Protein AF-A0A248VYT0-F1 (afdb_monomer_lite)

Sequence (174 aa):
MSGLFSLMKKARQAGTRLSNVVAHAAKSLGALRGRELFAYLSSLISLPLDFEAIAKARLAETAKAEAKRREERETQARRALIANLKGQRYVDPRGRYWQVDDGAFLVVGEGRHGSVPFSMADDAMTAIAAGLWPVVTGATACVPPASPSQKRPDTVALGALSALRDQLRRRLRS

Radius of gyration: 29.34 Å; chains: 1; bounding box: 62×30×77 Å

Structure (mmCIF, N/CA/C/O backbone):
data_AF-A0A248VYT0-F1
#
_entry.id   AF-A0A248VYT0-F1
#
loop_
_atom_site.group_PDB
_atom_site.id
_atom_site.type_symbol
_atom_site.label_atom_id
_atom_site.label_alt_id
_atom_site.label_comp_id
_atom_site.label_asym_id
_atom_site.label_entity_id
_atom_site.label_seq_id
_atom_site.pdbx_PDB_ins_code
_atom_site.Cartn_x
_atom_site.Cartn_y
_atom_site.Cartn_z
_atom_site.occupancy
_atom_site.B_iso_or_equiv
_atom_site.auth_seq_id
_atom_site.auth_comp_id
_atom_site.auth_asym_id
_atom_site.auth_atom_id
_atom_site.pdbx_PDB_model_num
ATOM 1 N N . MET A 1 1 ? 3.042 17.650 29.893 1.00 48.56 1 MET A N 1
ATOM 2 C CA . MET A 1 1 ? 3.299 16.190 29.846 1.00 48.56 1 MET A CA 1
ATOM 3 C C . MET A 1 1 ? 2.311 15.562 28.875 1.00 48.56 1 MET A C 1
ATOM 5 O O . MET A 1 1 ? 1.135 15.879 28.982 1.00 48.56 1 MET A O 1
ATOM 9 N N . SER A 1 2 ? 2.749 14.739 27.914 1.00 72.88 2 SER A N 1
ATOM 10 C CA . SER A 1 2 ? 1.807 14.093 26.983 1.00 72.88 2 SER A CA 1
ATOM 11 C C . SER A 1 2 ? 0.920 13.084 27.731 1.00 72.88 2 SER A C 1
ATOM 13 O O . SER A 1 2 ? 1.388 12.410 28.652 1.00 72.88 2 SER A O 1
ATOM 15 N N . GLY A 1 3 ? -0.357 12.968 27.347 1.00 78.56 3 GLY A N 1
ATOM 16 C CA . GLY A 1 3 ? -1.308 12.044 27.989 1.00 78.56 3 GLY A CA 1
ATOM 17 C C . GLY A 1 3 ? -0.855 10.576 27.969 1.00 78.56 3 GLY A C 1
ATOM 18 O O . GLY A 1 3 ? -1.207 9.804 28.861 1.00 78.56 3 GLY A O 1
ATOM 19 N N . LEU A 1 4 ? 0.009 10.211 27.015 1.00 85.69 4 LEU A N 1
ATOM 20 C CA . LEU A 1 4 ? 0.615 8.886 26.912 1.00 85.69 4 LEU A CA 1
ATOM 21 C C . LEU A 1 4 ? 1.515 8.556 28.114 1.00 85.69 4 LEU A C 1
ATOM 23 O O . LEU A 1 4 ? 1.408 7.466 28.671 1.00 85.69 4 LEU A O 1
ATOM 27 N N . PHE A 1 5 ? 2.359 9.489 28.566 1.00 86.62 5 PHE A N 1
ATOM 28 C CA . PHE A 1 5 ? 3.256 9.242 29.704 1.00 86.62 5 PHE A CA 1
ATOM 29 C C . PHE A 1 5 ? 2.490 9.054 31.017 1.00 86.62 5 PHE A C 1
ATOM 31 O O . PHE A 1 5 ? 2.857 8.206 31.834 1.00 86.62 5 PHE A O 1
ATOM 38 N N . SER A 1 6 ? 1.387 9.782 31.199 1.00 86.81 6 SER A N 1
ATOM 39 C CA . SER A 1 6 ? 0.503 9.597 32.353 1.00 86.81 6 SER A CA 1
ATOM 40 C C . SER A 1 6 ? -0.156 8.213 32.348 1.00 86.81 6 SER A C 1
ATOM 42 O O . SER A 1 6 ? -0.212 7.559 33.391 1.00 86.81 6 SER A O 1
ATOM 44 N N . LEU A 1 7 ? -0.595 7.722 31.183 1.00 87.56 7 LEU A N 1
ATOM 45 C CA . LEU A 1 7 ? -1.138 6.365 31.036 1.00 87.56 7 LEU A CA 1
ATOM 46 C C . LEU A 1 7 ? -0.078 5.289 31.289 1.00 87.56 7 LEU A C 1
ATOM 48 O O . LEU A 1 7 ? -0.349 4.311 31.985 1.00 87.56 7 LEU A O 1
ATOM 52 N N . MET A 1 8 ? 1.144 5.486 30.792 1.00 88.75 8 MET A N 1
ATOM 53 C CA . MET A 1 8 ? 2.260 4.574 31.055 1.00 88.75 8 MET A CA 1
ATOM 54 C C . MET A 1 8 ? 2.593 4.503 32.548 1.00 88.75 8 MET A C 1
ATOM 56 O O . MET A 1 8 ? 2.814 3.411 33.070 1.00 88.75 8 MET A O 1
ATOM 60 N N . LYS A 1 9 ? 2.586 5.644 33.252 1.00 88.19 9 LYS A N 1
ATOM 61 C CA . LYS A 1 9 ? 2.803 5.694 34.705 1.00 88.19 9 LYS A CA 1
ATOM 62 C C . LYS A 1 9 ? 1.716 4.926 35.461 1.00 88.19 9 LYS A C 1
ATOM 64 O O . LYS A 1 9 ? 2.055 4.126 36.328 1.00 88.19 9 LYS A O 1
ATOM 69 N N . LYS A 1 10 ? 0.440 5.107 35.097 1.00 88.75 10 LYS A N 1
ATOM 70 C CA . LYS A 1 10 ? -0.685 4.370 35.702 1.00 88.75 10 LYS A CA 1
ATOM 71 C C . LYS A 1 10 ? -0.595 2.862 35.462 1.00 88.75 10 LYS A C 1
ATOM 73 O O . LYS A 1 10 ? -0.752 2.091 36.401 1.00 88.75 10 LYS A O 1
ATOM 78 N N . ALA A 1 11 ? -0.284 2.438 34.238 1.00 87.44 11 ALA A N 1
ATOM 79 C CA . ALA A 1 11 ? -0.107 1.018 33.928 1.00 87.44 11 ALA A CA 1
ATOM 80 C C . ALA A 1 11 ? 1.030 0.406 34.765 1.00 87.44 11 ALA A C 1
ATOM 82 O O . ALA A 1 11 ? 0.865 -0.648 35.377 1.00 87.44 11 ALA A O 1
ATOM 83 N N . ARG A 1 12 ? 2.153 1.129 34.884 1.00 88.12 12 ARG A N 1
ATOM 84 C CA . ARG A 1 12 ? 3.300 0.706 35.695 1.00 88.12 12 ARG A CA 1
ATOM 85 C C . ARG A 1 12 ? 2.961 0.587 37.182 1.00 88.12 12 ARG A C 1
ATOM 87 O O . ARG A 1 12 ? 3.414 -0.357 37.815 1.00 88.12 12 ARG A O 1
ATOM 94 N N . GLN A 1 13 ? 2.160 1.508 37.721 1.00 91.25 13 GLN A N 1
ATOM 95 C CA . GLN A 1 13 ? 1.657 1.434 39.100 1.00 91.25 13 GLN A CA 1
ATOM 96 C C . GLN A 1 13 ? 0.765 0.206 39.326 1.00 91.25 13 GLN A C 1
ATOM 98 O O . GLN A 1 13 ? 0.821 -0.394 40.391 1.00 91.25 13 GLN A O 1
ATOM 103 N N . ALA A 1 14 ? 0.002 -0.204 38.314 1.00 88.31 14 ALA A N 1
ATOM 104 C CA . ALA A 1 14 ? -0.803 -1.423 38.332 1.00 88.31 14 ALA A CA 1
ATOM 105 C C . ALA A 1 14 ? -0.005 -2.700 37.981 1.00 88.31 14 ALA A C 1
ATOM 107 O O . ALA A 1 14 ? -0.603 -3.740 37.718 1.00 88.31 14 ALA A O 1
ATOM 108 N N . GLY A 1 15 ? 1.330 -2.631 37.902 1.00 89.12 15 GLY A N 1
ATOM 109 C CA . GLY A 1 15 ? 2.188 -3.783 37.601 1.00 89.12 15 GLY A CA 1
ATOM 110 C C . GLY A 1 15 ? 2.068 -4.327 36.171 1.00 89.12 15 GLY A C 1
ATOM 111 O O . GLY A 1 15 ? 2.566 -5.412 35.885 1.00 89.12 15 GLY A O 1
ATOM 112 N N . THR A 1 16 ? 1.430 -3.598 35.251 1.00 89.94 16 THR A N 1
ATOM 113 C CA . THR A 1 16 ? 1.167 -4.064 33.881 1.00 89.94 16 THR A CA 1
ATOM 114 C C . THR A 1 16 ? 1.774 -3.13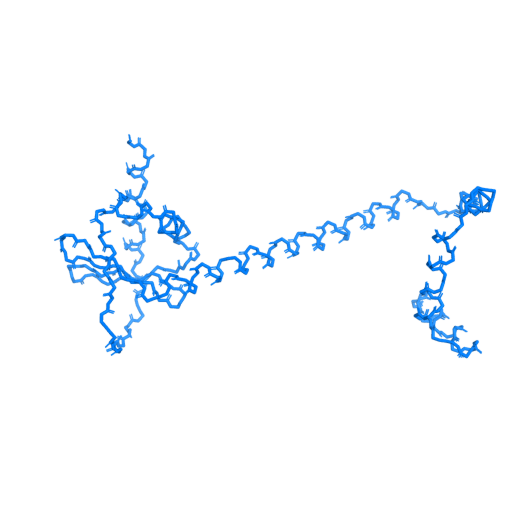5 32.831 1.00 89.94 16 THR A C 1
ATOM 116 O O . THR A 1 16 ? 1.966 -1.935 33.032 1.00 89.94 16 THR A O 1
ATOM 119 N N . ARG A 1 17 ? 2.119 -3.685 31.660 1.00 90.62 17 ARG A N 1
ATOM 120 C CA . ARG A 1 17 ? 2.553 -2.870 30.517 1.00 90.62 17 ARG A CA 1
ATOM 121 C C . ARG A 1 17 ? 1.335 -2.249 29.845 1.00 90.62 17 ARG A C 1
ATOM 123 O O . ARG A 1 17 ? 0.388 -2.963 29.524 1.00 90.62 17 ARG A O 1
ATOM 130 N N . LEU A 1 18 ? 1.406 -0.952 29.536 1.00 89.31 18 LEU A N 1
ATOM 131 C CA . LEU A 1 18 ? 0.339 -0.248 28.815 1.00 89.31 18 LEU A CA 1
ATOM 132 C C . LEU A 1 18 ? -0.021 -0.949 27.491 1.00 89.31 18 LEU A C 1
ATOM 134 O O . LEU A 1 18 ? -1.197 -1.051 27.165 1.00 89.31 18 LEU A O 1
ATOM 138 N N . SER A 1 19 ? 0.966 -1.500 26.774 1.00 88.12 19 S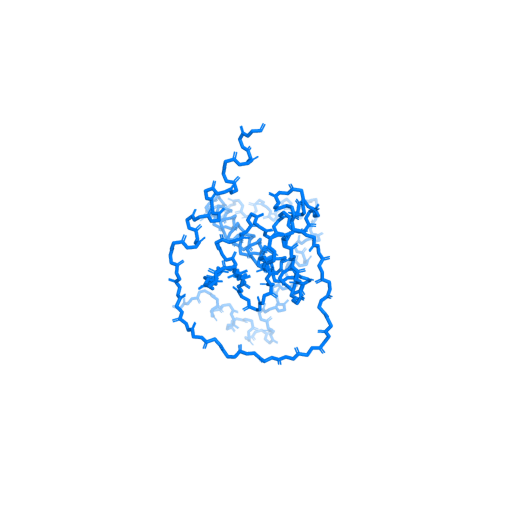ER A N 1
ATOM 139 C CA . SER A 1 19 ? 0.749 -2.280 25.545 1.00 88.12 19 SER A CA 1
ATOM 140 C C . SER A 1 19 ? -0.196 -3.467 25.745 1.00 88.12 19 SER A C 1
ATOM 142 O O . SER A 1 19 ? -1.066 -3.707 24.914 1.00 88.12 19 SER A O 1
ATOM 144 N N . ASN A 1 20 ? -0.056 -4.185 26.861 1.00 87.81 20 ASN A N 1
ATOM 145 C CA . ASN A 1 20 ? -0.873 -5.358 27.166 1.00 87.81 20 ASN A CA 1
ATOM 146 C C . ASN A 1 20 ? -2.297 -4.936 27.529 1.00 87.81 20 ASN A C 1
ATOM 148 O O . ASN A 1 20 ? -3.254 -5.560 27.081 1.00 87.81 20 ASN A O 1
ATOM 152 N N . VAL A 1 21 ? -2.433 -3.842 28.284 1.00 87.44 21 VAL A N 1
ATOM 153 C CA . VAL A 1 21 ? -3.734 -3.252 28.627 1.00 87.44 21 VAL A CA 1
ATOM 154 C C . VAL A 1 21 ? -4.476 -2.815 27.363 1.00 87.44 21 VAL A C 1
ATOM 156 O O . VAL A 1 21 ? -5.648 -3.139 27.203 1.00 87.44 21 VAL A O 1
ATOM 159 N N . VAL A 1 22 ? -3.791 -2.144 26.430 1.00 88.75 22 VAL A N 1
ATOM 160 C CA . VAL A 1 22 ? -4.384 -1.719 25.151 1.00 88.75 22 VAL A CA 1
ATOM 161 C C . VAL A 1 22 ? -4.786 -2.921 24.294 1.00 88.75 22 VAL A C 1
ATOM 163 O O . VAL A 1 22 ? -5.892 -2.936 23.757 1.00 88.75 22 VAL A O 1
ATOM 166 N N . ALA A 1 23 ? -3.936 -3.947 24.191 1.00 84.38 23 ALA A N 1
ATOM 167 C CA . ALA A 1 23 ? -4.250 -5.161 23.437 1.00 84.38 23 ALA A CA 1
ATOM 168 C C . ALA A 1 23 ? -5.466 -5.904 24.018 1.00 84.38 23 ALA A C 1
ATOM 170 O O . ALA A 1 23 ? -6.351 -6.330 23.274 1.00 84.38 23 ALA A O 1
ATOM 171 N N . HIS A 1 24 ? -5.540 -6.015 25.347 1.00 87.25 24 HIS A N 1
ATOM 172 C CA . HIS A 1 24 ? -6.677 -6.625 26.029 1.00 87.25 24 HIS A CA 1
ATOM 173 C C . HIS A 1 24 ? -7.956 -5.805 25.827 1.00 87.25 24 HIS A C 1
ATOM 175 O O . HIS A 1 24 ? -8.978 -6.363 25.443 1.00 87.25 24 HIS A O 1
ATOM 181 N N . ALA A 1 25 ? -7.898 -4.483 26.010 1.00 85.88 25 ALA A N 1
ATOM 182 C CA . ALA A 1 25 ? -9.040 -3.598 25.796 1.00 85.88 25 ALA A CA 1
ATOM 183 C C . ALA A 1 25 ? -9.571 -3.683 24.357 1.00 85.88 25 ALA A C 1
ATOM 185 O O . ALA A 1 25 ? -10.776 -3.807 24.163 1.00 85.88 25 ALA A O 1
ATOM 186 N N . ALA A 1 26 ? -8.689 -3.694 23.352 1.00 83.00 26 ALA A N 1
ATOM 187 C CA . ALA A 1 26 ? -9.083 -3.853 21.953 1.00 83.00 26 ALA A CA 1
ATOM 188 C C . ALA A 1 26 ? -9.807 -5.188 21.704 1.00 83.00 26 ALA A C 1
ATOM 190 O O . ALA A 1 26 ? -10.834 -5.221 21.027 1.00 83.00 26 ALA A O 1
ATOM 191 N N . LYS A 1 27 ? -9.309 -6.282 22.295 1.00 83.38 27 LYS A N 1
ATOM 192 C CA . LYS A 1 27 ? -9.936 -7.606 22.200 1.00 83.38 27 LYS A CA 1
ATOM 193 C C . LYS A 1 27 ? -11.303 -7.643 22.888 1.00 83.38 27 LYS A C 1
ATOM 195 O O . LYS A 1 27 ? -12.254 -8.158 22.308 1.00 83.38 27 LYS A O 1
ATOM 200 N N . SER A 1 28 ? -11.408 -7.088 24.095 1.00 83.50 28 SER A N 1
ATOM 201 C CA . SER A 1 28 ? -12.664 -7.024 24.849 1.00 83.50 28 SER A CA 1
ATOM 202 C C . SER A 1 28 ? -13.711 -6.178 24.129 1.00 83.50 28 SER A C 1
ATOM 204 O O . SER A 1 28 ? -14.841 -6.626 23.984 1.00 83.50 28 SER A O 1
ATOM 206 N N . LEU A 1 29 ? -13.331 -5.008 23.605 1.00 85.25 29 LEU A N 1
ATOM 207 C CA . LEU A 1 29 ? -14.229 -4.144 22.832 1.00 85.25 29 LEU A CA 1
ATOM 208 C C . LEU A 1 29 ? -14.724 -4.824 21.548 1.00 85.25 29 LEU A C 1
ATOM 210 O O . LEU A 1 29 ? -15.893 -4.691 21.205 1.00 85.25 29 LEU A O 1
ATOM 214 N N . GLY A 1 30 ? -13.869 -5.593 20.864 1.00 81.06 30 GLY A N 1
ATOM 215 C CA . GLY A 1 30 ? -14.261 -6.359 19.674 1.00 81.06 30 GLY A CA 1
ATOM 216 C C . GLY A 1 30 ? -15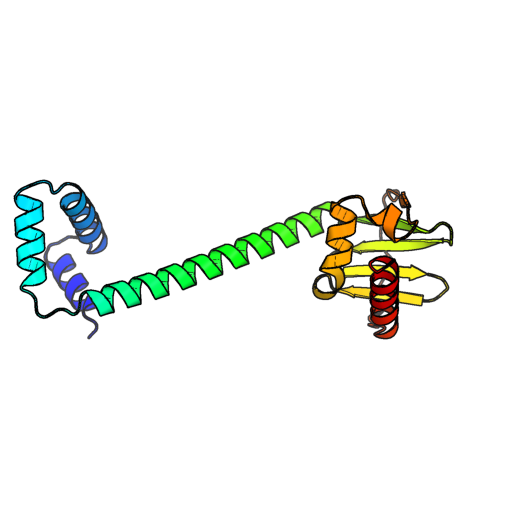.222 -7.525 19.955 1.00 81.06 30 GLY A C 1
ATOM 217 O O . GLY A 1 30 ? -15.906 -7.991 19.042 1.00 81.06 30 GLY A O 1
ATOM 218 N N . ALA A 1 31 ? -15.285 -7.992 21.204 1.00 85.19 31 ALA A N 1
ATOM 219 C CA . ALA A 1 31 ? -16.179 -9.063 21.636 1.00 85.19 31 ALA A CA 1
ATOM 220 C C . ALA A 1 31 ? -17.554 -8.559 22.115 1.00 85.19 31 ALA A C 1
ATOM 222 O O . ALA A 1 31 ? -18.473 -9.368 22.227 1.00 85.19 31 ALA A O 1
ATOM 223 N N . LEU A 1 32 ? -17.717 -7.253 22.361 1.00 87.00 32 LEU A N 1
ATOM 224 C CA . LEU A 1 32 ? -18.987 -6.672 22.807 1.00 87.00 32 LEU A CA 1
ATOM 225 C C . LEU A 1 32 ? -20.075 -6.832 21.739 1.00 87.00 32 LEU A C 1
ATOM 227 O O . LEU A 1 32 ? -19.863 -6.545 20.558 1.00 87.00 32 LEU A O 1
ATOM 231 N N . ARG A 1 33 ? -21.271 -7.262 22.156 1.00 85.50 33 ARG A N 1
ATOM 232 C CA . ARG A 1 33 ? -22.436 -7.452 21.276 1.00 85.50 33 ARG A CA 1
ATOM 233 C C . ARG A 1 33 ? -23.721 -6.974 21.948 1.00 85.50 33 ARG A C 1
ATOM 235 O O . ARG A 1 33 ? -23.814 -6.883 23.170 1.00 85.50 33 ARG A O 1
ATOM 242 N N . GLY A 1 34 ? -24.729 -6.669 21.130 1.00 88.50 34 GLY A N 1
ATOM 243 C CA . GLY A 1 34 ? -26.079 -6.347 21.593 1.00 88.50 34 GLY A CA 1
ATOM 244 C C . GLY A 1 34 ? -26.118 -5.192 22.599 1.00 88.50 34 GLY A C 1
ATOM 245 O O . GLY A 1 34 ? -25.670 -4.084 22.308 1.00 88.50 34 GLY A O 1
ATOM 246 N N . ARG A 1 35 ? -26.667 -5.458 23.789 1.00 84.44 35 ARG A N 1
ATOM 247 C CA . ARG A 1 35 ? -26.948 -4.445 24.818 1.00 84.44 35 ARG A CA 1
ATOM 248 C C . ARG A 1 35 ? -25.690 -3.796 25.402 1.00 84.44 35 ARG A C 1
ATOM 250 O O . ARG A 1 35 ? -25.713 -2.609 25.713 1.00 84.44 35 ARG A O 1
ATOM 257 N N . GLU A 1 36 ? -24.601 -4.547 25.521 1.00 83.75 36 GLU A N 1
ATOM 258 C CA . GLU A 1 36 ? -23.337 -4.039 26.070 1.00 83.75 36 GLU A CA 1
ATOM 259 C C . GLU A 1 36 ? -22.658 -3.073 25.095 1.00 83.75 36 GLU A C 1
ATOM 261 O O . GLU A 1 36 ? -22.174 -2.014 25.492 1.00 83.75 36 GLU A O 1
ATOM 266 N N . LEU A 1 37 ? -22.701 -3.401 23.799 1.00 86.50 37 LEU A N 1
ATOM 267 C CA . LEU A 1 37 ? -22.226 -2.514 22.741 1.00 86.50 37 LEU A CA 1
ATOM 268 C C . LEU A 1 37 ? -23.049 -1.222 22.697 1.00 86.50 37 LEU A C 1
ATOM 270 O O . LEU A 1 37 ? -22.4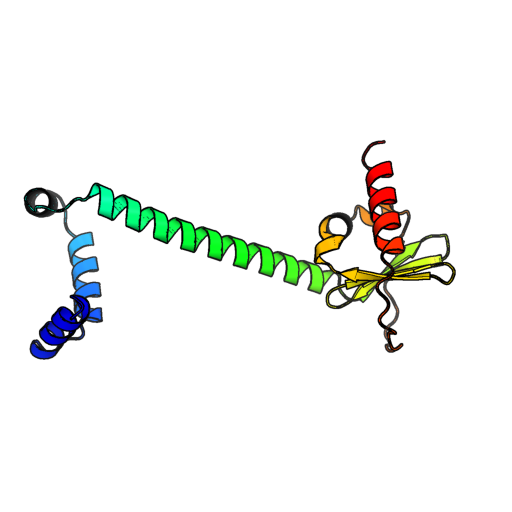78 -0.139 22.596 1.00 86.50 37 LEU A O 1
ATOM 274 N N . PHE A 1 38 ? -24.376 -1.326 22.814 1.00 85.50 38 PHE A N 1
ATOM 275 C CA . PHE A 1 38 ? -25.248 -0.154 22.862 1.00 85.50 38 PHE A CA 1
ATOM 276 C C . PHE A 1 38 ? -24.906 0.754 24.048 1.00 85.50 38 PHE A C 1
ATOM 278 O O . PHE A 1 38 ? -24.657 1.935 23.844 1.00 85.50 38 PHE A O 1
ATOM 285 N N . ALA A 1 39 ? -24.809 0.207 25.265 1.00 87.25 39 ALA A N 1
ATOM 286 C CA . ALA A 1 39 ? -24.468 0.987 26.455 1.00 87.25 39 ALA A CA 1
ATOM 287 C C . ALA A 1 39 ? -23.098 1.674 26.328 1.00 87.25 39 ALA A C 1
ATOM 289 O O . ALA A 1 39 ? -22.952 2.845 26.685 1.00 87.25 39 ALA A O 1
ATOM 290 N N . TYR A 1 40 ? -22.109 0.971 25.766 1.00 87.62 40 TYR A N 1
ATOM 291 C CA . TYR A 1 40 ? -20.794 1.541 25.494 1.00 87.62 40 TYR A CA 1
ATOM 292 C C . TYR A 1 40 ? -20.874 2.711 24.503 1.00 87.62 40 TYR A C 1
ATOM 294 O O . TYR A 1 40 ? -20.372 3.796 24.801 1.00 87.62 40 TYR A O 1
ATOM 302 N N . LEU A 1 41 ? -21.562 2.542 23.370 1.00 86.12 41 LEU A N 1
ATOM 303 C CA . LEU A 1 41 ? -21.756 3.610 22.383 1.00 86.12 41 LEU A CA 1
ATOM 304 C C . LEU A 1 41 ? -22.550 4.793 22.955 1.00 86.12 41 LEU A C 1
ATOM 306 O O . LEU A 1 41 ? -22.161 5.937 22.740 1.00 86.12 41 LEU A O 1
ATOM 310 N N . SER A 1 42 ? -23.602 4.545 23.739 1.00 85.00 42 SER A N 1
ATOM 311 C CA . SER A 1 42 ? -24.360 5.598 24.425 1.00 85.00 42 SER A CA 1
ATOM 312 C C . SER A 1 42 ? -23.480 6.395 25.389 1.00 85.00 42 SER A C 1
ATOM 314 O O . SER A 1 42 ? -23.547 7.623 25.406 1.00 85.00 42 SER A O 1
ATOM 316 N N . SER A 1 43 ? -22.604 5.722 26.145 1.00 87.31 43 SER A N 1
ATOM 317 C CA . SER A 1 43 ? -21.641 6.401 27.019 1.00 87.31 43 SER A CA 1
ATOM 318 C C . SER A 1 43 ? -20.629 7.232 26.226 1.00 87.31 43 SER A C 1
ATOM 320 O O . SER A 1 43 ? -20.289 8.338 26.640 1.00 87.31 43 SER A O 1
ATOM 322 N N . LEU A 1 44 ? -20.199 6.755 25.052 1.00 86.81 44 LEU A N 1
ATOM 323 C CA . LEU A 1 44 ? -19.275 7.490 24.194 1.00 86.81 44 LEU A CA 1
ATOM 324 C C . LEU A 1 44 ? -19.916 8.757 23.628 1.00 86.81 44 LEU A C 1
ATOM 326 O O . LEU A 1 44 ? -19.302 9.814 23.685 1.00 86.81 44 LEU A O 1
ATOM 330 N N . ILE A 1 45 ? -21.156 8.675 23.145 1.00 87.19 45 ILE A N 1
ATOM 331 C CA . ILE A 1 45 ? -21.885 9.825 22.587 1.00 87.19 45 ILE A CA 1
ATOM 332 C C . ILE A 1 45 ? -22.115 10.914 23.647 1.00 87.19 45 ILE A C 1
ATOM 334 O O . ILE A 1 45 ? -22.173 12.092 23.314 1.00 87.19 45 ILE A O 1
ATOM 338 N N . SER A 1 46 ? -22.205 10.539 24.928 1.00 86.00 46 SER A N 1
ATOM 339 C CA . SER A 1 46 ? -22.343 11.498 26.032 1.00 86.00 46 SER A CA 1
ATOM 340 C C . SER A 1 46 ? -21.062 12.280 26.358 1.00 86.00 46 SER A C 1
ATOM 342 O O . SER A 1 46 ? -21.112 13.256 27.106 1.00 86.00 46 SER A O 1
ATOM 344 N N . LEU A 1 47 ? -19.909 11.872 25.817 1.00 87.69 47 LEU A N 1
ATOM 345 C CA . LEU A 1 47 ? -18.650 12.584 26.019 1.00 87.69 47 LEU A CA 1
ATOM 346 C C . LEU A 1 47 ? -18.598 13.840 25.135 1.00 87.69 47 LEU A C 1
ATOM 348 O O . LEU A 1 47 ? -19.009 13.787 23.976 1.00 87.69 47 LEU A O 1
ATOM 352 N N . PRO A 1 48 ? -18.002 14.946 25.616 1.00 83.12 48 PRO A N 1
ATOM 353 C CA . PRO A 1 48 ? -17.779 16.152 24.822 1.00 83.12 48 PRO A CA 1
ATOM 354 C C . PRO A 1 48 ? -16.585 15.959 23.867 1.00 83.12 48 PRO A C 1
ATOM 356 O O . PRO A 1 48 ? -15.559 16.629 23.978 1.00 83.12 48 PRO A O 1
ATOM 359 N N . LEU A 1 49 ? -16.682 14.980 22.968 1.00 84.88 49 LEU A N 1
ATOM 360 C CA . LEU A 1 49 ? -15.654 14.628 21.993 1.00 84.88 49 LEU A CA 1
ATOM 361 C C . LEU A 1 49 ? -16.190 14.832 20.578 1.00 84.88 49 LEU A C 1
ATOM 363 O O . LEU A 1 49 ? -17.269 14.357 20.233 1.00 84.88 49 LEU A O 1
ATOM 367 N N . ASP A 1 50 ? -15.395 15.489 19.736 1.00 87.00 50 ASP A N 1
ATOM 368 C CA . ASP A 1 50 ? -15.679 15.590 18.307 1.00 87.00 50 ASP A CA 1
ATOM 369 C C . ASP A 1 50 ? -15.223 14.306 17.597 1.00 87.00 50 ASP A C 1
ATOM 371 O O . ASP A 1 50 ? -14.074 14.151 17.167 1.00 87.00 50 ASP A O 1
ATOM 375 N N . PHE A 1 51 ? -16.142 13.347 17.514 1.00 83.38 51 PHE A N 1
ATOM 376 C CA . PHE A 1 51 ? -15.899 12.069 16.854 1.00 83.38 51 PHE A CA 1
ATOM 377 C C . PHE A 1 51 ? -15.667 12.214 15.344 1.00 83.38 51 PHE A C 1
ATOM 379 O O . PHE A 1 51 ? -14.933 11.401 14.776 1.00 83.38 51 PHE A O 1
ATOM 386 N N . GLU A 1 52 ? -16.212 13.249 14.694 1.00 84.25 52 GLU A N 1
ATOM 387 C CA . GLU A 1 52 ? -15.957 13.496 13.273 1.00 84.25 52 GLU A CA 1
ATOM 388 C C . GLU A 1 52 ? -14.520 13.947 13.031 1.00 84.25 52 GLU A C 1
ATOM 390 O O . GLU A 1 52 ? -13.855 13.429 12.130 1.00 84.25 52 GLU A O 1
ATOM 395 N N . ALA A 1 53 ? -14.016 14.887 13.833 1.00 79.94 53 ALA A N 1
ATOM 396 C CA . ALA A 1 53 ? -12.632 15.338 13.736 1.00 79.94 53 ALA A CA 1
ATOM 397 C C . ALA A 1 53 ? -11.653 14.179 13.979 1.00 79.94 53 ALA A C 1
ATOM 399 O O . ALA A 1 53 ? -10.679 14.018 13.237 1.00 79.94 53 ALA A O 1
ATOM 400 N N . ILE A 1 54 ? -11.942 13.320 14.963 1.00 85.56 54 ILE A N 1
ATOM 401 C CA . ILE A 1 54 ? -11.140 12.123 15.255 1.00 85.56 54 ILE A CA 1
ATOM 402 C C . ILE A 1 54 ? -11.165 11.142 14.072 1.00 85.56 54 ILE A C 1
ATOM 404 O O . ILE A 1 54 ? -10.115 10.616 13.687 1.00 85.56 54 ILE A O 1
ATOM 408 N N . ALA A 1 55 ? -12.334 10.909 13.469 1.00 84.44 55 ALA A N 1
ATOM 409 C CA . ALA A 1 55 ? -12.472 10.034 12.307 1.00 84.44 55 ALA A CA 1
ATOM 410 C C . ALA A 1 55 ? -11.717 10.580 11.083 1.00 84.44 55 ALA A C 1
ATOM 412 O O . ALA A 1 55 ? -10.966 9.840 10.442 1.00 84.44 55 ALA A O 1
ATOM 413 N N . LYS A 1 56 ? -11.839 11.883 10.796 1.00 82.75 56 LYS A N 1
ATOM 414 C CA . LYS A 1 56 ? -11.123 12.558 9.699 1.00 82.75 56 LYS A CA 1
ATOM 415 C C . LYS A 1 56 ? -9.606 12.492 9.890 1.00 82.75 56 LYS A C 1
ATOM 417 O O . LYS A 1 56 ? -8.887 12.157 8.950 1.00 82.75 56 LYS A O 1
ATOM 422 N N . ALA A 1 57 ? -9.114 12.729 11.107 1.00 82.56 57 ALA A N 1
ATOM 423 C CA . ALA A 1 57 ? -7.690 12.616 11.422 1.00 82.56 57 ALA A CA 1
ATOM 424 C C . ALA A 1 57 ? -7.165 11.183 11.218 1.00 82.56 57 ALA A C 1
ATOM 426 O O . ALA A 1 57 ? -6.103 10.987 10.628 1.00 82.56 57 ALA A O 1
ATOM 427 N N . ARG A 1 58 ? -7.929 10.168 11.645 1.00 83.50 58 ARG A N 1
ATOM 428 C CA . ARG A 1 58 ? -7.598 8.751 11.417 1.00 83.50 58 ARG A CA 1
ATOM 429 C C . ARG A 1 58 ? -7.532 8.404 9.931 1.00 83.50 58 ARG A C 1
ATOM 431 O O . ARG A 1 58 ? -6.563 7.772 9.521 1.00 83.50 58 ARG A O 1
ATOM 438 N N . LEU A 1 59 ? -8.521 8.834 9.146 1.00 80.31 59 LEU A N 1
ATOM 439 C CA . LEU A 1 59 ? -8.566 8.600 7.700 1.00 80.31 59 LEU A CA 1
ATOM 440 C C . LEU A 1 59 ? -7.380 9.244 6.973 1.00 80.31 59 LEU A C 1
ATOM 442 O O . LEU A 1 59 ? -6.785 8.625 6.091 1.00 80.31 59 LEU A O 1
ATOM 446 N N . ALA A 1 60 ? -6.996 10.459 7.370 1.00 77.88 60 ALA A N 1
ATOM 447 C CA . ALA A 1 60 ? -5.836 11.142 6.805 1.00 77.88 60 ALA A CA 1
ATOM 448 C C . ALA A 1 60 ? -4.526 10.382 7.079 1.00 77.88 60 ALA A C 1
ATOM 450 O O . ALA A 1 60 ? -3.689 10.245 6.187 1.00 77.88 60 ALA A O 1
ATOM 451 N N . GLU A 1 61 ? -4.351 9.841 8.286 1.00 79.69 61 GLU A N 1
ATOM 452 C CA . GLU A 1 61 ? -3.172 9.040 8.631 1.00 79.69 61 GLU A CA 1
ATOM 453 C C . GLU A 1 61 ? -3.144 7.691 7.898 1.00 79.69 61 GLU A C 1
ATOM 455 O O . GLU A 1 61 ? -2.095 7.280 7.396 1.00 79.69 61 GLU A O 1
ATOM 460 N N . THR A 1 62 ? -4.291 7.019 7.749 1.00 77.44 62 THR A N 1
ATOM 461 C CA . THR A 1 62 ? -4.363 5.775 6.966 1.00 77.44 62 THR A CA 1
ATOM 462 C C . THR A 1 62 ? -4.100 6.015 5.482 1.00 77.44 62 THR A C 1
ATOM 464 O O . THR A 1 62 ? -3.368 5.237 4.872 1.00 77.44 62 THR A O 1
ATOM 467 N N . ALA A 1 63 ? -4.604 7.115 4.916 1.00 76.94 63 ALA A N 1
ATOM 468 C CA . ALA A 1 63 ? -4.372 7.473 3.518 1.00 76.94 63 ALA A CA 1
ATOM 469 C C . ALA A 1 63 ? -2.883 7.737 3.233 1.00 76.94 63 ALA A C 1
ATOM 471 O O . ALA A 1 63 ? -2.347 7.257 2.235 1.00 76.94 63 ALA A O 1
ATOM 472 N N . LYS A 1 64 ? -2.173 8.425 4.140 1.00 77.69 64 LYS A N 1
ATOM 473 C CA . LYS A 1 64 ? -0.713 8.613 4.038 1.00 77.69 64 LYS A CA 1
ATOM 474 C C . LYS A 1 64 ? 0.040 7.283 4.099 1.00 77.69 64 LYS A C 1
ATOM 476 O O . LYS A 1 64 ? 0.965 7.058 3.319 1.00 77.69 64 LYS A O 1
ATOM 481 N N . ALA A 1 65 ? -0.357 6.391 5.007 1.00 76.62 65 ALA A N 1
ATOM 482 C CA . ALA A 1 65 ? 0.256 5.071 5.129 1.00 76.62 65 ALA A CA 1
ATOM 483 C C . ALA A 1 65 ? -0.001 4.189 3.892 1.00 76.62 65 ALA A C 1
ATOM 485 O O . ALA A 1 65 ? 0.853 3.395 3.502 1.00 76.62 65 ALA A O 1
ATOM 486 N N . GLU A 1 66 ? -1.162 4.313 3.253 1.00 75.44 66 GLU A N 1
ATOM 487 C CA . GLU A 1 66 ? -1.474 3.629 1.994 1.00 75.44 66 GLU A CA 1
ATOM 488 C C . GLU A 1 66 ? -0.701 4.194 0.806 1.00 75.44 66 GLU A C 1
ATOM 490 O O . GLU A 1 66 ? -0.132 3.412 0.045 1.00 75.44 66 GLU A O 1
ATOM 495 N N . ALA A 1 67 ? -0.596 5.520 0.690 1.00 74.00 67 ALA A N 1
ATOM 496 C CA . ALA A 1 67 ? 0.213 6.167 -0.339 1.00 74.00 67 ALA A CA 1
ATOM 497 C C . ALA A 1 67 ? 1.682 5.722 -0.259 1.00 74.00 67 ALA A C 1
ATOM 499 O O . ALA A 1 67 ? 2.253 5.297 -1.262 1.00 74.00 67 ALA A O 1
ATOM 500 N N . LYS A 1 68 ? 2.256 5.697 0.951 1.00 77.94 68 LYS A N 1
ATOM 501 C CA . LYS A 1 68 ? 3.627 5.222 1.173 1.00 77.94 68 LYS A CA 1
ATOM 502 C C . LYS A 1 68 ? 3.805 3.747 0.796 1.00 77.94 68 LYS A C 1
ATOM 504 O O . LYS A 1 68 ? 4.757 3.394 0.110 1.00 77.94 68 LYS A O 1
ATOM 509 N N . ARG A 1 69 ? 2.862 2.879 1.183 1.00 77.88 69 ARG A N 1
ATOM 510 C CA . ARG A 1 69 ? 2.896 1.452 0.803 1.00 77.88 69 ARG A CA 1
ATOM 511 C C . ARG A 1 69 ? 2.781 1.250 -0.706 1.00 77.88 69 ARG A C 1
ATOM 513 O O . ARG A 1 69 ? 3.356 0.305 -1.241 1.00 77.88 69 ARG A O 1
ATOM 520 N N . ARG A 1 70 ? 2.026 2.104 -1.398 1.00 75.06 70 ARG A N 1
ATOM 521 C CA . ARG A 1 70 ? 1.913 2.065 -2.857 1.00 75.06 70 ARG A CA 1
ATOM 522 C C . ARG A 1 70 ? 3.230 2.464 -3.525 1.00 75.06 70 ARG A C 1
ATOM 524 O O . ARG A 1 70 ? 3.695 1.733 -4.392 1.00 75.06 70 ARG A O 1
ATOM 531 N N . GLU A 1 71 ? 3.859 3.540 -3.068 1.00 77.56 71 GLU A N 1
ATOM 532 C CA . GLU A 1 71 ? 5.165 3.992 -3.565 1.00 77.56 71 GLU A CA 1
ATOM 533 C C . GLU A 1 71 ? 6.265 2.936 -3.341 1.00 77.56 71 GLU A C 1
ATOM 535 O O . GLU A 1 71 ? 7.067 2.648 -4.232 1.00 77.56 71 GLU A O 1
ATOM 540 N N . GLU A 1 72 ? 6.261 2.271 -2.182 1.00 79.38 72 GLU A N 1
ATOM 541 C CA . GLU A 1 72 ? 7.168 1.154 -1.882 1.00 79.38 72 GLU A CA 1
ATOM 542 C C . GLU A 1 72 ? 6.957 -0.042 -2.828 1.00 79.38 72 GLU A C 1
ATOM 544 O O . GLU A 1 72 ? 7.922 -0.660 -3.280 1.00 79.38 72 GLU A O 1
ATOM 549 N N . ARG A 1 73 ? 5.706 -0.361 -3.185 1.00 76.56 73 ARG A N 1
ATOM 550 C CA . ARG A 1 73 ? 5.403 -1.428 -4.155 1.00 76.56 73 ARG A CA 1
ATOM 551 C C . ARG A 1 73 ? 5.834 -1.058 -5.569 1.00 76.56 73 ARG A C 1
ATOM 553 O O . ARG A 1 73 ? 6.419 -1.887 -6.258 1.00 76.56 73 ARG A O 1
ATOM 560 N N . GLU A 1 74 ? 5.571 0.173 -5.997 1.00 78.06 74 GLU A N 1
ATOM 561 C CA . GLU A 1 74 ? 5.957 0.664 -7.325 1.00 78.06 74 GLU A CA 1
ATOM 562 C C . GLU A 1 74 ? 7.487 0.705 -7.478 1.00 78.06 74 GLU A C 1
ATOM 564 O O . GLU A 1 74 ? 8.031 0.263 -8.493 1.00 78.06 74 GLU A O 1
ATOM 569 N N . THR A 1 75 ? 8.208 1.137 -6.440 1.00 77.62 75 THR A N 1
ATOM 570 C CA . THR A 1 75 ? 9.680 1.109 -6.426 1.00 77.62 75 THR A CA 1
ATOM 571 C C . THR A 1 75 ? 10.242 -0.312 -6.406 1.00 77.62 75 THR A C 1
ATOM 573 O O . THR A 1 75 ? 11.218 -0.584 -7.109 1.00 77.62 75 THR A O 1
ATOM 576 N N . GLN A 1 76 ? 9.633 -1.245 -5.668 1.00 78.19 76 GLN A N 1
ATOM 577 C CA . GLN A 1 76 ? 10.021 -2.660 -5.701 1.00 78.19 76 GLN A CA 1
ATOM 578 C C . GLN A 1 76 ? 9.773 -3.299 -7.072 1.00 78.19 76 GLN A C 1
ATOM 580 O O . GLN A 1 76 ? 10.664 -3.969 -7.592 1.00 78.19 76 GLN A O 1
ATOM 585 N N . ALA A 1 77 ? 8.615 -3.047 -7.689 1.00 77.69 77 ALA A N 1
ATOM 586 C CA . ALA A 1 77 ? 8.296 -3.540 -9.027 1.00 77.69 77 ALA A CA 1
ATOM 587 C C . ALA A 1 77 ? 9.293 -3.015 -10.071 1.00 77.69 77 ALA A C 1
ATOM 589 O O . ALA A 1 77 ? 9.812 -3.784 -10.881 1.00 77.69 77 ALA A O 1
ATOM 590 N N . ARG A 1 78 ? 9.647 -1.724 -9.993 1.00 72.62 78 ARG A N 1
ATOM 591 C CA . ARG A 1 78 ? 10.673 -1.115 -10.851 1.00 72.62 78 ARG A CA 1
ATOM 592 C C . ARG A 1 78 ? 12.040 -1.778 -10.665 1.00 72.62 78 ARG A C 1
ATOM 594 O O . ARG A 1 78 ? 12.709 -2.080 -11.647 1.00 72.62 78 ARG A O 1
ATOM 601 N N . ARG A 1 79 ? 12.454 -2.044 -9.422 1.00 76.56 79 ARG A N 1
ATOM 602 C CA . ARG A 1 79 ? 13.723 -2.738 -9.131 1.00 76.56 79 ARG A CA 1
ATOM 603 C C . ARG A 1 79 ? 13.741 -4.167 -9.671 1.00 76.56 79 ARG A C 1
ATOM 605 O O . ARG A 1 79 ? 14.750 -4.570 -10.240 1.00 76.56 79 ARG A O 1
ATOM 612 N N . ALA A 1 80 ? 12.644 -4.908 -9.525 1.00 77.81 80 ALA A N 1
ATOM 613 C CA . ALA A 1 80 ? 12.524 -6.262 -10.061 1.00 77.81 80 ALA A CA 1
ATOM 614 C C . ALA A 1 80 ? 12.629 -6.275 -11.594 1.00 77.81 80 ALA A C 1
ATOM 616 O O . ALA A 1 80 ? 13.329 -7.106 -12.167 1.00 77.81 80 ALA A O 1
ATOM 617 N N . LEU A 1 81 ? 11.997 -5.305 -12.257 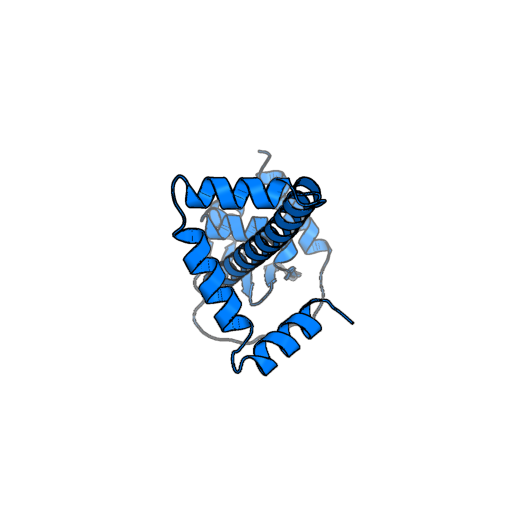1.00 72.25 81 LEU A N 1
ATOM 618 C CA . LEU A 1 81 ? 12.081 -5.152 -13.705 1.00 72.25 81 LEU A CA 1
ATOM 619 C C . LEU A 1 81 ? 13.509 -4.823 -14.165 1.00 72.25 81 LEU A C 1
ATOM 621 O O . LEU A 1 81 ? 14.016 -5.467 -15.078 1.00 72.25 81 LEU A O 1
ATOM 625 N N . ILE A 1 82 ? 14.196 -3.899 -13.487 1.00 72.12 82 ILE A N 1
ATOM 626 C CA . ILE A 1 82 ? 15.607 -3.586 -13.770 1.00 72.12 82 ILE A CA 1
ATOM 627 C C . ILE A 1 82 ? 16.489 -4.830 -13.603 1.00 72.12 82 ILE A C 1
ATOM 629 O O . ILE A 1 82 ? 17.315 -5.109 -14.468 1.00 72.12 82 ILE A O 1
ATOM 633 N N . ALA A 1 83 ? 16.295 -5.603 -12.531 1.00 73.19 83 ALA A N 1
ATOM 634 C CA . ALA A 1 83 ? 17.060 -6.823 -12.287 1.00 73.19 83 ALA A CA 1
ATOM 635 C C . ALA A 1 83 ? 16.855 -7.878 -13.389 1.00 73.19 83 ALA A C 1
ATOM 637 O O . ALA A 1 83 ? 17.824 -8.505 -13.807 1.00 73.19 83 ALA A O 1
ATOM 638 N N . ASN A 1 84 ? 15.629 -8.032 -13.898 1.00 74.44 84 ASN A N 1
ATOM 639 C CA . ASN A 1 84 ? 15.317 -8.971 -14.983 1.00 74.44 84 ASN A CA 1
ATOM 640 C C . ASN A 1 84 ? 15.920 -8.556 -16.330 1.00 74.44 84 ASN A C 1
ATOM 642 O O . ASN A 1 84 ? 16.280 -9.407 -17.143 1.00 74.44 84 ASN A O 1
ATOM 646 N N . LEU A 1 85 ? 15.989 -7.250 -16.587 1.00 69.31 85 LEU A N 1
ATOM 647 C CA . LEU A 1 85 ? 16.491 -6.718 -17.851 1.00 69.31 85 LEU A CA 1
ATOM 648 C C . LEU A 1 85 ? 18.013 -6.545 -17.855 1.00 69.31 85 LEU A C 1
ATOM 650 O O . LEU A 1 85 ? 18.607 -6.443 -18.926 1.00 69.31 85 LEU A O 1
ATOM 654 N N . LYS A 1 86 ? 18.652 -6.532 -16.682 1.00 70.81 86 LYS A N 1
ATOM 655 C CA . LYS A 1 86 ? 20.100 -6.375 -16.525 1.00 70.81 86 LYS A CA 1
ATOM 656 C C . LYS A 1 86 ? 20.873 -7.387 -17.371 1.00 70.81 86 LYS A C 1
ATOM 658 O O . LYS A 1 86 ? 20.612 -8.585 -17.339 1.00 70.81 86 LYS A O 1
ATOM 663 N N . GLY A 1 87 ? 21.865 -6.894 -18.110 1.00 68.19 87 GLY A N 1
ATOM 664 C CA . GLY A 1 87 ? 22.724 -7.723 -18.958 1.00 68.19 87 GLY A CA 1
ATOM 665 C C . GLY A 1 87 ? 22.108 -8.106 -20.305 1.00 68.19 87 GLY A C 1
ATOM 666 O O . GLY A 1 87 ? 22.806 -8.680 -21.139 1.00 68.19 87 GLY A O 1
ATOM 667 N N . GLN A 1 88 ? 20.847 -7.750 -20.571 1.00 72.75 88 GLN A N 1
ATOM 668 C CA . GLN A 1 88 ? 20.277 -7.903 -21.904 1.00 72.75 88 GLN A CA 1
ATOM 669 C C . GLN A 1 88 ? 20.867 -6.861 -22.854 1.00 72.75 88 GLN A C 1
ATOM 671 O O . GLN A 1 88 ? 20.978 -5.672 -22.525 1.00 72.75 88 GLN A O 1
ATOM 676 N N . ARG A 1 89 ? 21.234 -7.323 -24.052 1.00 71.56 89 ARG A N 1
ATOM 677 C CA . ARG A 1 89 ? 21.709 -6.480 -25.142 1.00 71.56 89 ARG A CA 1
ATOM 678 C C . ARG A 1 89 ? 20.746 -6.593 -26.313 1.00 71.56 89 ARG A C 1
ATOM 680 O O . ARG A 1 89 ? 20.327 -7.681 -26.687 1.00 71.56 89 ARG A O 1
ATOM 687 N N . TYR A 1 90 ? 20.404 -5.463 -26.902 1.00 70.88 90 TYR A N 1
ATOM 688 C CA . TYR A 1 90 ? 19.597 -5.399 -28.113 1.00 70.88 90 TYR A CA 1
ATOM 689 C C . TYR A 1 90 ? 20.466 -4.820 -29.211 1.00 70.88 90 TYR A C 1
ATOM 691 O O . TYR A 1 90 ? 21.165 -3.840 -28.964 1.00 70.88 90 TYR A O 1
ATOM 699 N N . VAL A 1 91 ? 20.474 -5.431 -30.390 1.00 70.00 91 VAL A N 1
ATOM 700 C CA . VAL A 1 91 ? 21.327 -5.005 -31.506 1.00 70.00 91 VAL A CA 1
ATOM 701 C C . VAL A 1 91 ? 20.453 -4.677 -32.709 1.00 70.00 91 VAL A C 1
ATOM 703 O O . VAL A 1 91 ? 19.637 -5.489 -33.141 1.00 70.00 91 VAL A O 1
ATOM 706 N N . ASP A 1 92 ? 20.616 -3.463 -33.221 1.00 70.62 92 ASP A N 1
ATOM 707 C CA . ASP A 1 92 ? 20.026 -2.975 -34.466 1.00 70.62 92 ASP A CA 1
ATOM 708 C C . ASP A 1 92 ? 20.726 -3.652 -35.658 1.00 70.62 92 ASP A C 1
ATOM 710 O O . ASP A 1 92 ? 21.953 -3.794 -35.617 1.00 70.62 92 ASP A O 1
ATOM 714 N N . PRO A 1 93 ? 20.029 -3.978 -36.759 1.00 60.62 93 PRO A N 1
ATOM 715 C CA . PRO A 1 93 ? 20.655 -4.326 -38.037 1.00 60.62 93 PRO A CA 1
ATOM 716 C C . PRO A 1 93 ? 21.740 -3.342 -38.515 1.00 60.62 93 PRO A C 1
ATOM 718 O O . PRO A 1 93 ? 22.627 -3.730 -39.269 1.00 60.62 93 PRO A O 1
ATOM 721 N N . ARG A 1 94 ? 21.724 -2.082 -38.057 1.00 63.62 94 ARG A N 1
ATOM 722 C CA . ARG A 1 94 ? 22.784 -1.085 -38.324 1.00 63.62 94 ARG A CA 1
ATOM 723 C C . ARG A 1 94 ? 24.017 -1.185 -37.407 1.00 63.62 94 ARG A C 1
ATOM 725 O O . ARG A 1 94 ? 24.867 -0.303 -37.436 1.00 63.62 94 ARG A O 1
ATOM 732 N N . GLY A 1 95 ? 24.102 -2.198 -36.542 1.00 62.22 95 GLY A N 1
ATOM 733 C CA . GLY A 1 95 ? 25.228 -2.406 -35.619 1.00 62.22 95 GLY A CA 1
ATOM 734 C C . GLY A 1 95 ? 25.197 -1.541 -34.352 1.00 62.22 95 GLY A C 1
ATOM 735 O O . GLY A 1 95 ? 26.118 -1.600 -33.536 1.00 62.22 95 GLY A O 1
ATOM 736 N N . ARG A 1 96 ? 24.136 -0.752 -34.148 1.00 67.25 96 ARG A N 1
ATOM 737 C CA . ARG A 1 96 ? 23.898 -0.038 -32.884 1.00 67.25 96 ARG A CA 1
ATOM 738 C C . ARG A 1 96 ? 23.452 -1.027 -31.822 1.00 67.25 96 ARG A C 1
ATOM 740 O O . ARG A 1 96 ? 22.701 -1.947 -32.133 1.00 67.25 96 ARG A O 1
ATOM 747 N N . TYR A 1 97 ? 23.875 -0.836 -30.579 1.00 67.00 97 TYR A N 1
ATOM 748 C CA . TYR A 1 97 ? 23.425 -1.694 -29.494 1.00 67.00 97 TYR A CA 1
ATOM 749 C C . TYR A 1 97 ? 22.969 -0.919 -28.267 1.00 67.00 97 TYR A C 1
ATOM 751 O O . TYR A 1 97 ? 23.520 0.123 -27.910 1.00 67.00 97 TYR A O 1
ATOM 759 N N . TRP A 1 98 ? 21.957 -1.480 -27.617 1.00 71.06 98 TRP A N 1
ATOM 760 C CA . TRP A 1 98 ? 21.442 -1.041 -26.333 1.00 71.06 98 TRP A CA 1
ATOM 761 C C . TRP A 1 98 ? 21.803 -2.085 -25.297 1.00 71.06 98 TRP A C 1
ATOM 763 O O . TRP A 1 98 ? 21.594 -3.273 -25.534 1.00 71.06 98 TRP A O 1
ATOM 773 N N . GLN A 1 99 ? 22.334 -1.656 -24.161 1.00 73.31 99 GLN A N 1
ATOM 774 C CA . GLN A 1 99 ? 22.626 -2.537 -23.041 1.00 73.31 99 GLN A CA 1
ATOM 775 C C . GLN A 1 99 ? 21.972 -1.992 -21.782 1.00 73.31 99 GLN A C 1
ATOM 777 O O . GLN A 1 99 ? 22.063 -0.803 -21.482 1.00 73.31 99 GLN A O 1
ATOM 782 N N . VAL A 1 100 ? 21.316 -2.881 -21.048 1.00 72.31 100 VAL A N 1
ATOM 783 C CA . VAL A 1 100 ? 20.715 -2.558 -19.757 1.00 72.31 100 VAL A CA 1
ATOM 784 C C . VAL A 1 100 ? 21.744 -2.836 -18.660 1.00 72.31 100 VAL A C 1
ATOM 786 O O . VAL A 1 100 ? 22.154 -3.985 -18.473 1.00 72.31 100 VAL A O 1
ATOM 789 N N . ASP A 1 101 ? 22.176 -1.791 -17.957 1.00 69.00 101 ASP A N 1
ATOM 790 C CA . ASP A 1 101 ? 23.152 -1.848 -16.860 1.00 69.00 101 ASP A CA 1
ATOM 791 C C . ASP A 1 101 ? 22.534 -1.292 -15.560 1.00 69.00 101 ASP A C 1
ATOM 793 O O . ASP A 1 101 ? 21.464 -0.680 -15.585 1.00 69.00 101 ASP A O 1
ATOM 797 N N . ASP A 1 102 ? 23.175 -1.511 -14.407 1.00 63.69 102 ASP A N 1
ATOM 798 C CA . ASP A 1 102 ? 22.661 -1.045 -13.111 1.00 63.69 102 ASP A CA 1
ATOM 799 C C . ASP A 1 102 ? 22.404 0.473 -13.139 1.00 63.69 102 ASP A C 1
ATOM 801 O O . ASP A 1 102 ? 23.319 1.294 -13.223 1.00 63.69 102 ASP A O 1
ATOM 805 N N . GLY A 1 103 ? 21.130 0.853 -13.055 1.00 61.16 103 GLY A N 1
ATOM 806 C CA . GLY A 1 103 ? 20.686 2.246 -13.023 1.00 61.16 103 GLY A CA 1
ATOM 807 C C . GLY A 1 103 ? 20.525 2.958 -14.377 1.00 61.16 103 GLY A C 1
ATOM 808 O O . GLY A 1 103 ? 19.964 4.060 -14.379 1.00 61.16 103 GLY A O 1
ATOM 809 N N . ALA A 1 104 ? 20.963 2.384 -15.506 1.00 63.03 104 ALA A N 1
ATOM 810 C CA . ALA A 1 104 ? 20.945 3.085 -16.792 1.00 63.03 104 ALA A CA 1
ATOM 811 C C . ALA A 1 104 ? 20.856 2.182 -18.037 1.00 63.03 104 ALA A C 1
ATOM 813 O O . ALA A 1 104 ? 21.383 1.072 -18.081 1.00 63.03 104 ALA A O 1
ATOM 814 N N . PHE A 1 105 ? 20.264 2.725 -19.102 1.00 66.25 105 PHE A N 1
ATOM 815 C CA . PHE A 1 105 ? 20.414 2.209 -20.460 1.00 66.25 105 PHE A CA 1
ATOM 816 C C . PHE A 1 105 ? 21.630 2.826 -21.130 1.00 66.25 105 PHE A C 1
ATOM 818 O O . PHE A 1 105 ? 21.716 4.044 -21.292 1.00 66.25 105 PHE A O 1
ATOM 825 N N . LEU A 1 106 ? 22.533 1.977 -21.595 1.00 69.25 106 LEU A N 1
ATOM 826 C CA . LEU A 1 106 ? 23.637 2.370 -22.451 1.00 69.25 106 LEU A CA 1
ATOM 827 C C . LEU A 1 106 ? 23.190 2.279 -23.907 1.00 69.25 106 LEU A C 1
ATOM 829 O O . LEU A 1 106 ? 22.685 1.245 -24.344 1.00 69.25 106 LEU A O 1
ATOM 833 N N . VAL A 1 107 ? 23.385 3.360 -24.656 1.00 66.31 107 VAL A N 1
ATOM 834 C CA . VAL A 1 107 ? 23.137 3.440 -26.097 1.00 66.31 107 VAL A CA 1
ATOM 835 C C . VAL A 1 107 ? 24.473 3.651 -26.789 1.00 66.31 107 VAL A C 1
ATOM 837 O O . VAL A 1 107 ? 25.161 4.639 -26.522 1.00 66.31 107 VAL A O 1
ATOM 840 N N . VAL A 1 108 ? 24.839 2.741 -27.687 1.00 64.56 108 VAL A N 1
ATOM 841 C CA . VAL A 1 108 ? 26.099 2.816 -28.431 1.00 64.56 108 VAL A CA 1
ATOM 842 C C . VAL A 1 108 ? 25.832 2.690 -29.927 1.00 64.56 108 VAL A C 1
ATOM 844 O O . VAL A 1 108 ? 25.271 1.693 -30.383 1.00 64.56 108 VAL A O 1
ATOM 847 N N . GLY A 1 109 ? 26.242 3.694 -30.708 1.00 54.94 109 GLY A N 1
ATOM 848 C CA . GLY A 1 109 ? 26.132 3.677 -32.169 1.00 54.94 109 GLY A CA 1
ATOM 849 C C . GLY A 1 109 ? 27.014 4.723 -32.852 1.00 54.94 109 GLY A C 1
ATOM 850 O O . GLY A 1 109 ? 27.137 5.822 -32.331 1.00 54.94 109 GLY A O 1
ATOM 851 N N . GLU A 1 110 ? 27.617 4.380 -34.001 1.00 49.44 110 GLU A N 1
ATOM 852 C CA . GLU A 1 110 ? 28.400 5.271 -34.895 1.00 49.44 110 GLU A CA 1
ATOM 853 C C . GLU A 1 110 ? 29.224 6.360 -34.167 1.00 49.44 110 GLU A C 1
ATOM 855 O O . GLU A 1 110 ? 29.027 7.558 -34.361 1.00 49.44 110 GLU A O 1
ATOM 860 N N . GLY A 1 111 ? 30.119 5.951 -33.260 1.00 51.78 111 GLY A N 1
ATOM 861 C CA . GLY A 1 111 ? 31.006 6.870 -32.527 1.00 51.78 111 GLY A CA 1
ATOM 862 C C . GLY A 1 111 ? 30.328 7.732 -31.450 1.00 51.78 111 GLY A C 1
ATOM 863 O O . GLY A 1 111 ? 30.977 8.581 -30.844 1.00 51.78 111 GLY A O 1
ATOM 864 N N . ARG A 1 112 ? 29.035 7.524 -31.183 1.00 53.72 112 ARG A N 1
ATOM 865 C CA . ARG A 1 112 ? 28.279 8.169 -30.105 1.00 53.72 112 ARG A CA 1
ATOM 866 C C . ARG A 1 112 ? 27.922 7.149 -29.030 1.00 53.72 112 ARG A C 1
ATOM 868 O O . ARG A 1 112 ? 27.274 6.133 -29.289 1.00 53.72 112 ARG A O 1
ATOM 875 N N . HIS A 1 113 ? 28.325 7.467 -27.807 1.00 60.50 113 HIS A N 1
ATOM 876 C CA . HIS A 1 113 ? 28.002 6.717 -26.602 1.00 60.50 113 HIS A CA 1
ATOM 877 C C . HIS A 1 113 ? 27.142 7.609 -25.707 1.00 60.50 113 HIS A C 1
ATOM 879 O O . HIS A 1 113 ? 27.488 8.763 -25.458 1.00 60.50 113 HIS A O 1
ATOM 885 N N . GLY A 1 114 ? 26.001 7.095 -25.259 1.00 63.31 114 GLY A N 1
ATOM 886 C CA . GLY A 1 114 ? 25.096 7.796 -24.358 1.00 63.31 114 GLY A CA 1
ATOM 887 C C . GLY A 1 114 ? 24.634 6.878 -23.238 1.00 63.31 114 GLY A C 1
ATOM 888 O O . GLY A 1 114 ? 24.451 5.682 -23.443 1.00 63.31 114 GLY A O 1
ATOM 889 N N . SER A 1 115 ? 24.436 7.448 -22.054 1.00 63.31 115 SER A N 1
ATOM 890 C CA . SER A 1 115 ? 23.823 6.768 -20.916 1.00 63.31 115 SER A CA 1
ATOM 891 C C . SER A 1 115 ? 22.519 7.474 -20.567 1.00 63.31 115 SER A C 1
ATOM 893 O O . SER A 1 115 ? 22.485 8.703 -20.467 1.00 63.31 115 SER A O 1
ATOM 895 N N . VAL A 1 116 ? 21.444 6.705 -20.418 1.00 66.62 116 VAL A N 1
ATOM 896 C CA . VAL A 1 116 ? 20.114 7.197 -20.061 1.00 66.62 116 VAL A CA 1
ATOM 897 C C . VAL A 1 116 ? 19.734 6.630 -18.696 1.00 66.62 116 VAL A C 1
ATOM 899 O O . VAL A 1 116 ? 19.612 5.411 -18.575 1.00 66.62 116 VAL A O 1
ATOM 902 N N . PRO A 1 117 ? 19.516 7.467 -17.666 1.00 62.28 117 PRO A N 1
ATOM 903 C CA . PRO A 1 117 ? 19.063 6.975 -16.370 1.00 62.28 117 PRO A CA 1
ATOM 904 C C . PRO A 1 117 ? 17.667 6.351 -16.491 1.00 62.28 117 PRO A C 1
ATOM 906 O O . PRO A 1 117 ? 16.821 6.852 -17.234 1.00 62.28 117 PRO A O 1
ATOM 909 N N . PHE A 1 118 ? 17.390 5.289 -15.727 1.00 64.88 118 PHE A N 1
ATOM 910 C CA . PHE A 1 118 ? 16.097 4.587 -15.800 1.00 64.88 118 PHE A CA 1
ATOM 911 C C . PHE A 1 118 ? 14.881 5.473 -15.514 1.00 64.88 118 PHE A C 1
ATOM 913 O O . PHE A 1 118 ? 13.814 5.230 -16.070 1.00 64.88 118 PHE A O 1
ATOM 920 N N . SER A 1 119 ? 15.033 6.529 -14.709 1.00 62.56 119 SER A N 1
ATOM 921 C CA . SER A 1 119 ? 13.970 7.514 -14.464 1.00 62.56 119 SER A CA 1
ATOM 922 C C . SER A 1 119 ? 13.489 8.225 -15.735 1.00 62.56 119 SER A C 1
ATOM 924 O O . SER A 1 119 ? 12.368 8.717 -15.766 1.00 62.56 119 SER A O 1
ATOM 926 N N . MET A 1 120 ? 14.313 8.270 -16.785 1.00 62.22 120 MET A N 1
ATOM 927 C CA . MET A 1 120 ? 13.992 8.879 -18.079 1.00 62.22 120 MET A CA 1
ATOM 928 C C . MET A 1 120 ? 13.725 7.844 -19.183 1.00 62.22 120 MET A C 1
ATOM 930 O O . MET A 1 120 ? 13.489 8.228 -20.327 1.00 62.22 120 MET A O 1
ATOM 934 N N . ALA A 1 121 ? 13.758 6.548 -18.858 1.00 65.56 121 ALA A N 1
ATOM 935 C CA . ALA A 1 121 ? 13.615 5.443 -19.807 1.00 65.56 121 ALA A CA 1
ATOM 936 C C . ALA A 1 121 ? 12.487 4.463 -19.441 1.00 65.56 121 ALA A C 1
ATOM 938 O O . ALA A 1 121 ? 12.516 3.311 -19.872 1.00 65.56 121 ALA A O 1
ATOM 939 N N . ASP A 1 122 ? 11.488 4.905 -18.670 1.00 67.00 122 ASP A N 1
ATOM 940 C CA . ASP A 1 122 ? 10.330 4.075 -18.295 1.00 67.00 122 ASP A CA 1
ATOM 941 C C . ASP A 1 122 ? 9.587 3.513 -19.513 1.00 67.00 122 ASP A C 1
ATOM 943 O O . ASP A 1 122 ? 9.272 2.322 -19.547 1.00 67.00 122 ASP A O 1
ATOM 947 N N . ASP A 1 123 ? 9.379 4.329 -20.549 1.00 67.94 123 ASP A N 1
ATOM 948 C CA . ASP A 1 123 ? 8.715 3.894 -21.783 1.00 67.94 123 ASP A CA 1
ATOM 949 C C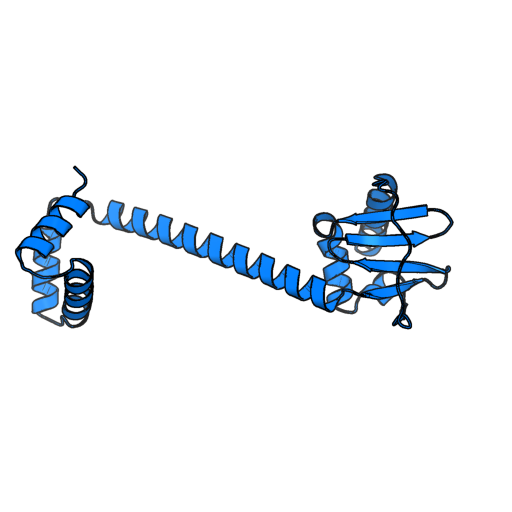 . ASP A 1 123 ? 9.512 2.789 -22.493 1.00 67.94 123 ASP A C 1
ATOM 951 O O . ASP A 1 123 ? 8.949 1.809 -22.982 1.00 67.94 123 ASP A O 1
ATOM 955 N N . ALA A 1 124 ? 10.844 2.910 -22.502 1.00 69.38 124 ALA A N 1
ATOM 956 C CA . ALA A 1 124 ? 11.732 1.916 -23.096 1.00 69.38 124 ALA A CA 1
ATOM 957 C C . ALA A 1 124 ? 11.754 0.614 -22.280 1.00 69.38 124 ALA A C 1
ATOM 959 O O . ALA A 1 124 ? 11.633 -0.466 -22.852 1.00 69.38 124 ALA A O 1
ATOM 960 N N . MET A 1 125 ? 11.831 0.705 -20.948 1.00 70.12 125 MET A N 1
ATOM 961 C CA . MET A 1 125 ? 11.718 -0.451 -20.047 1.00 70.12 125 MET A CA 1
ATOM 962 C C . MET A 1 125 ? 10.404 -1.200 -20.237 1.00 70.12 125 MET A C 1
ATOM 964 O O . MET A 1 125 ? 10.399 -2.427 -20.319 1.00 70.12 125 MET A O 1
ATOM 968 N N . THR A 1 126 ? 9.302 -0.461 -20.333 1.00 71.94 126 THR A N 1
ATOM 969 C CA . THR A 1 126 ? 7.964 -1.028 -20.516 1.00 71.94 126 THR A CA 1
ATOM 970 C C . THR A 1 126 ? 7.853 -1.719 -21.871 1.00 71.94 126 THR A C 1
ATOM 972 O O . THR A 1 126 ? 7.374 -2.847 -21.945 1.00 71.94 126 THR A O 1
ATOM 975 N N . ALA A 1 127 ? 8.365 -1.099 -22.938 1.00 69.88 127 ALA A N 1
ATOM 976 C CA . ALA A 1 127 ? 8.393 -1.702 -24.267 1.00 69.88 127 ALA A CA 1
ATOM 977 C C . ALA A 1 127 ? 9.258 -2.975 -24.325 1.00 69.88 127 ALA A C 1
ATOM 979 O O . ALA A 1 127 ? 8.893 -3.928 -25.013 1.00 69.88 127 ALA A O 1
ATOM 980 N N . ILE A 1 128 ? 10.373 -3.024 -23.589 1.00 71.38 128 ILE A N 1
ATOM 981 C CA . ILE A 1 128 ? 11.210 -4.226 -23.468 1.00 71.38 128 ILE A CA 1
ATOM 982 C C . ILE A 1 128 ? 10.484 -5.324 -22.691 1.00 71.38 128 ILE A C 1
ATOM 984 O O . ILE A 1 128 ? 10.396 -6.450 -23.174 1.00 71.38 128 ILE A O 1
ATOM 988 N N . ALA A 1 129 ? 9.914 -5.003 -21.529 1.00 69.12 129 ALA A N 1
ATOM 989 C CA . ALA A 1 129 ? 9.179 -5.968 -20.716 1.00 69.12 129 ALA A CA 1
ATOM 990 C C . ALA A 1 129 ? 7.928 -6.519 -21.421 1.00 69.12 129 ALA A C 1
ATOM 992 O O . ALA A 1 129 ? 7.579 -7.679 -21.229 1.00 69.12 129 ALA A O 1
ATOM 993 N N . ALA A 1 130 ? 7.287 -5.717 -22.275 1.00 71.94 130 ALA A N 1
ATOM 994 C CA . ALA A 1 130 ? 6.162 -6.137 -23.107 1.00 71.94 130 ALA A CA 1
ATOM 995 C C . ALA A 1 130 ? 6.580 -6.925 -24.367 1.00 71.94 130 ALA A C 1
ATOM 997 O O . ALA A 1 130 ? 5.719 -7.326 -25.145 1.00 71.94 130 ALA A O 1
ATOM 998 N N . GLY A 1 131 ? 7.883 -7.110 -24.618 1.00 67.25 131 GLY A N 1
ATOM 999 C CA . GLY A 1 131 ? 8.389 -7.765 -25.831 1.00 67.25 131 GLY A CA 1
ATOM 1000 C C . GLY A 1 131 ? 8.188 -6.951 -27.116 1.00 67.25 131 GLY A C 1
ATOM 1001 O O . GLY A 1 131 ? 8.423 -7.450 -28.213 1.00 67.25 131 GLY A O 1
ATOM 1002 N N . LEU A 1 132 ? 7.780 -5.686 -26.999 1.00 71.00 132 LEU A N 1
ATOM 1003 C CA . LEU A 1 132 ? 7.525 -4.780 -28.121 1.00 71.00 132 LEU A CA 1
ATOM 1004 C C . LEU A 1 132 ? 8.794 -4.071 -28.598 1.00 71.00 132 LEU A C 1
ATOM 1006 O O . LEU A 1 132 ? 8.796 -3.434 -29.647 1.00 71.00 132 LEU A O 1
ATOM 1010 N N . TRP A 1 133 ? 9.890 -4.177 -27.853 1.00 67.75 133 TRP A N 1
ATOM 1011 C CA . TRP A 1 133 ? 11.137 -3.495 -28.181 1.00 67.75 133 TRP A CA 1
ATOM 1012 C C . TRP A 1 133 ? 11.681 -3.790 -29.589 1.00 67.75 133 TRP A C 1
ATOM 1014 O O . TRP A 1 133 ? 12.018 -2.826 -30.288 1.00 67.75 133 TRP A O 1
ATOM 1024 N N . PRO A 1 134 ? 11.696 -5.048 -30.076 1.00 63.97 134 PRO A N 1
ATOM 1025 C CA . PRO A 1 134 ? 12.100 -5.343 -31.450 1.00 63.97 134 PRO A CA 1
ATOM 1026 C C . PRO A 1 134 ? 11.160 -4.734 -32.494 1.00 63.97 134 PRO A C 1
ATOM 1028 O O . PRO A 1 134 ? 11.613 -4.322 -33.556 1.00 63.97 134 PRO A O 1
ATOM 1031 N N . VAL A 1 135 ? 9.869 -4.606 -32.178 1.00 64.19 135 VAL A N 1
ATOM 1032 C CA . VAL A 1 135 ? 8.864 -3.986 -33.059 1.00 64.19 135 VAL A CA 1
ATOM 1033 C C . VAL A 1 135 ? 9.071 -2.471 -33.144 1.00 64.19 135 VAL A C 1
ATOM 1035 O O . VAL A 1 135 ? 8.980 -1.883 -34.217 1.00 64.19 135 VAL A O 1
ATOM 1038 N N . VAL A 1 136 ? 9.398 -1.832 -32.018 1.00 62.81 136 VAL A N 1
ATOM 1039 C CA . VAL A 1 136 ? 9.575 -0.374 -31.920 1.00 62.81 136 VAL A CA 1
ATOM 1040 C C . VAL A 1 136 ? 10.903 0.090 -32.527 1.00 62.81 136 VAL A C 1
ATOM 1042 O O . VAL A 1 136 ? 10.982 1.181 -33.099 1.00 62.81 136 VAL A O 1
ATOM 1045 N N . THR A 1 137 ? 11.960 -0.714 -32.399 1.00 62.19 137 THR A N 1
ATOM 1046 C CA . THR A 1 137 ? 13.330 -0.294 -32.741 1.00 62.19 137 THR A CA 1
ATOM 1047 C C . THR A 1 137 ? 13.958 -1.065 -33.898 1.00 62.19 137 THR A C 1
ATOM 1049 O O . THR A 1 137 ? 14.975 -0.618 -34.423 1.00 62.19 137 THR A O 1
ATOM 1052 N N . GLY A 1 138 ? 13.384 -2.200 -34.307 1.00 59.78 138 GLY A N 1
ATOM 1053 C CA . GLY A 1 138 ? 14.035 -3.150 -35.214 1.00 59.78 138 GLY A CA 1
ATOM 1054 C C . GLY A 1 138 ? 15.217 -3.888 -34.575 1.00 59.78 138 GLY A C 1
ATOM 1055 O O . GLY A 1 138 ? 15.899 -4.645 -35.258 1.00 59.78 138 GLY A O 1
ATOM 1056 N N . ALA A 1 139 ? 15.486 -3.659 -33.283 1.00 64.50 139 ALA A N 1
ATOM 1057 C CA . ALA A 1 139 ? 16.604 -4.248 -32.570 1.00 64.50 139 ALA A CA 1
ATOM 1058 C C . ALA A 1 139 ? 16.247 -5.634 -32.043 1.00 64.50 139 ALA A C 1
ATOM 1060 O O . ALA A 1 139 ? 15.320 -5.801 -31.248 1.00 64.50 139 ALA A O 1
ATOM 1061 N N . THR A 1 140 ? 17.024 -6.630 -32.435 1.00 61.00 140 THR A N 1
ATOM 1062 C CA . THR A 1 140 ? 16.827 -8.004 -31.975 1.00 61.00 140 THR A CA 1
ATOM 1063 C C . THR A 1 140 ? 17.532 -8.212 -30.643 1.00 61.00 140 THR A C 1
ATOM 1065 O O . THR A 1 140 ? 18.656 -7.738 -30.445 1.00 61.00 140 THR A O 1
ATOM 1068 N N . ALA A 1 141 ? 16.873 -8.915 -29.718 1.00 61.31 141 ALA A N 1
ATOM 1069 C CA . ALA A 1 141 ? 17.504 -9.349 -28.479 1.00 61.31 141 ALA A CA 1
ATOM 1070 C C . ALA A 1 141 ? 18.689 -10.255 -28.827 1.00 61.31 141 ALA A C 1
ATOM 1072 O O . ALA A 1 141 ? 18.533 -11.253 -29.526 1.00 61.31 141 ALA A O 1
ATOM 1073 N N . CYS A 1 142 ? 19.872 -9.893 -28.352 1.00 54.97 142 CYS A N 1
ATOM 1074 C CA . CYS A 1 142 ? 21.083 -10.669 -28.526 1.00 54.97 142 CYS A CA 1
ATOM 1075 C C . CYS A 1 142 ? 21.625 -10.956 -27.128 1.00 54.97 142 CYS A C 1
ATOM 1077 O O . CYS A 1 142 ? 22.035 -10.043 -26.411 1.00 54.97 142 CYS A O 1
ATOM 1079 N N . VAL A 1 143 ? 21.574 -12.218 -26.705 1.00 51.59 143 VAL A N 1
ATOM 1080 C CA . VAL A 1 143 ? 22.174 -12.633 -25.433 1.00 51.59 143 VAL A CA 1
ATOM 1081 C C . VAL A 1 143 ? 23.691 -12.491 -25.588 1.00 51.59 143 VAL A C 1
ATOM 1083 O O . VAL A 1 143 ? 24.258 -13.134 -26.474 1.00 51.59 143 VAL A O 1
ATOM 1086 N N . PRO A 1 144 ? 24.373 -11.640 -24.802 1.00 50.94 144 PRO A N 1
ATOM 1087 C CA . PRO A 1 144 ? 25.814 -11.517 -24.932 1.00 50.94 144 PRO A CA 1
ATOM 1088 C C . PRO A 1 144 ? 26.501 -12.782 -24.385 1.00 50.94 144 PRO A C 1
ATOM 1090 O O . PRO A 1 144 ? 26.090 -13.290 -23.338 1.00 50.94 144 PRO A O 1
ATOM 1093 N N . PRO A 1 145 ? 27.568 -13.285 -25.035 1.00 36.16 145 PRO A N 1
ATOM 1094 C CA . PRO A 1 145 ? 28.478 -14.218 -24.387 1.00 36.16 145 PRO A CA 1
ATOM 1095 C C . PRO A 1 145 ? 29.130 -13.534 -23.177 1.00 36.16 145 PRO A C 1
ATOM 1097 O O . PRO A 1 145 ? 29.430 -12.338 -23.195 1.00 36.16 145 PRO A O 1
ATOM 1100 N N . ALA A 1 146 ? 29.322 -14.299 -22.107 1.00 35.84 146 ALA A N 1
ATOM 1101 C CA . ALA A 1 146 ? 29.899 -13.831 -20.856 1.00 35.84 146 ALA A CA 1
ATOM 1102 C C . ALA A 1 146 ? 31.321 -13.273 -21.052 1.00 35.84 146 ALA A C 1
ATOM 1104 O O . ALA A 1 146 ? 32.218 -14.043 -21.390 1.00 35.84 146 ALA A O 1
ATOM 1105 N N . SER A 1 147 ? 31.540 -11.975 -20.789 1.00 39.94 147 SER A N 1
ATOM 1106 C CA . SER A 1 147 ? 32.657 -11.453 -19.966 1.00 39.94 147 SER A CA 1
ATOM 1107 C C . SER A 1 147 ? 32.856 -9.926 -20.059 1.00 39.94 147 SER A C 1
ATOM 1109 O O . SER A 1 147 ? 32.354 -9.294 -20.988 1.00 39.94 147 SER A O 1
ATOM 1111 N N . PRO A 1 148 ? 33.522 -9.319 -19.051 1.00 54.09 148 PRO A N 1
ATOM 1112 C CA . PRO A 1 148 ? 33.236 -7.969 -18.576 1.00 54.09 148 PRO A CA 1
ATOM 1113 C C . PRO A 1 148 ? 34.285 -6.928 -18.997 1.00 54.09 148 PRO A C 1
ATOM 1115 O O . PRO A 1 148 ? 35.347 -7.252 -19.515 1.00 54.09 148 PRO A O 1
ATOM 1118 N N . SER A 1 149 ? 34.016 -5.681 -18.598 1.00 42.28 149 SER A N 1
ATOM 1119 C CA . SER A 1 149 ? 34.976 -4.576 -18.471 1.00 42.28 149 SER A CA 1
ATOM 1120 C C . SER A 1 149 ? 35.248 -3.767 -19.739 1.00 42.28 149 SER A C 1
ATOM 1122 O O . SER A 1 149 ? 36.136 -4.069 -20.530 1.00 42.28 149 SER A O 1
ATOM 1124 N N . GLN A 1 150 ? 34.588 -2.611 -19.837 1.00 38.19 150 GLN A N 1
ATOM 1125 C CA . GLN A 1 150 ? 35.288 -1.425 -20.315 1.00 38.19 150 GLN A CA 1
ATOM 1126 C C . GLN A 1 150 ? 34.776 -0.176 -19.595 1.00 38.19 150 GLN A C 1
ATOM 1128 O O . GLN A 1 150 ? 33.581 0.101 -19.533 1.00 38.19 150 GLN A O 1
ATOM 1133 N N . LYS A 1 151 ? 35.727 0.515 -18.962 1.00 36.69 151 LYS A N 1
ATOM 1134 C CA . LYS A 1 151 ? 35.558 1.690 -18.104 1.00 36.69 151 LYS A CA 1
ATOM 1135 C C . LYS A 1 151 ? 34.796 2.815 -18.822 1.00 36.69 151 LYS A C 1
ATOM 1137 O O . LYS A 1 151 ? 35.128 3.169 -19.950 1.00 36.69 151 LYS A O 1
ATOM 1142 N N . ARG A 1 152 ? 33.817 3.392 -18.116 1.00 36.53 152 ARG A N 1
ATOM 1143 C CA . ARG A 1 152 ? 33.060 4.603 -18.481 1.00 36.53 152 ARG A CA 1
ATOM 1144 C C . ARG A 1 152 ? 33.963 5.847 -18.451 1.00 36.53 152 ARG A C 1
ATOM 1146 O O . ARG A 1 152 ? 34.717 5.998 -17.490 1.00 36.53 152 ARG A O 1
ATOM 1153 N N . PRO A 1 153 ? 33.808 6.793 -19.388 1.00 37.94 153 PRO A N 1
ATOM 1154 C CA . PRO A 1 153 ? 33.865 8.209 -19.075 1.00 37.94 153 PRO A CA 1
ATOM 1155 C C . PRO A 1 153 ? 32.439 8.751 -18.917 1.00 37.94 153 PRO A C 1
ATOM 1157 O O . PRO A 1 153 ? 31.563 8.522 -19.756 1.00 37.94 153 PRO A O 1
ATOM 1160 N N . ASP A 1 154 ? 32.207 9.461 -17.816 1.00 41.19 154 ASP A N 1
ATOM 1161 C CA . ASP A 1 154 ? 30.947 10.135 -17.528 1.00 41.19 154 ASP A CA 1
ATOM 1162 C C . ASP A 1 154 ? 30.794 11.343 -18.455 1.00 41.19 154 ASP A C 1
ATOM 1164 O O . ASP A 1 154 ? 31.392 12.400 -18.265 1.00 41.19 154 ASP A O 1
ATOM 1168 N N . THR A 1 155 ? 29.992 11.201 -19.505 1.00 43.16 155 THR A N 1
ATOM 1169 C CA . THR A 1 155 ? 29.490 12.356 -20.253 1.00 43.16 155 THR A CA 1
ATOM 1170 C C . THR A 1 155 ? 28.041 12.092 -20.624 1.00 43.16 155 THR A C 1
ATOM 1172 O O . THR A 1 155 ? 27.724 11.340 -21.545 1.00 43.16 155 THR A O 1
ATOM 1175 N N . VAL A 1 156 ? 27.134 12.698 -19.857 1.00 46.94 156 VAL A N 1
ATOM 1176 C CA . VAL A 1 156 ? 25.697 12.698 -20.136 1.00 46.94 156 VAL A CA 1
ATOM 1177 C C . VAL A 1 156 ? 25.469 13.548 -21.386 1.00 46.94 156 VAL A C 1
ATOM 1179 O O . VAL A 1 156 ? 25.329 14.767 -21.317 1.00 46.94 156 VAL A O 1
ATOM 1182 N N . ALA A 1 157 ? 25.460 12.918 -22.559 1.00 48.16 157 ALA A N 1
ATOM 1183 C CA . ALA A 1 157 ? 25.118 13.597 -23.799 1.00 48.16 157 ALA A CA 1
ATOM 1184 C C . ALA A 1 157 ? 23.598 13.841 -23.843 1.00 48.16 157 ALA A C 1
ATOM 1186 O O . ALA A 1 157 ? 22.832 13.014 -24.337 1.00 48.16 157 ALA A O 1
ATOM 1187 N N . LEU A 1 158 ? 23.162 15.005 -23.350 1.00 46.47 158 LEU A N 1
ATOM 1188 C CA . LEU A 1 158 ? 21.787 15.528 -23.436 1.00 46.47 158 LEU A CA 1
ATOM 1189 C C . LEU A 1 158 ? 21.153 15.386 -24.839 1.00 46.47 158 LEU A C 1
ATOM 1191 O O . LEU A 1 158 ? 19.939 15.231 -24.953 1.00 46.47 158 LEU A O 1
ATOM 1195 N N . GLY A 1 159 ? 21.962 15.369 -25.905 1.00 49.22 159 GLY A N 1
ATOM 1196 C CA . GLY A 1 159 ? 21.504 15.158 -27.283 1.00 49.22 159 GLY A CA 1
ATOM 1197 C C . GLY A 1 159 ? 21.075 13.723 -27.627 1.00 49.22 159 GLY A C 1
ATOM 1198 O O . GLY A 1 159 ? 20.266 13.527 -28.530 1.00 49.22 159 GLY A O 1
ATOM 1199 N N . ALA A 1 160 ? 21.569 12.706 -26.915 1.00 51.19 160 ALA A N 1
ATOM 1200 C CA . ALA A 1 160 ? 21.152 11.317 -27.133 1.00 51.19 160 ALA A CA 1
ATOM 1201 C C . ALA A 1 160 ? 19.748 11.055 -26.558 1.00 51.19 160 ALA A C 1
ATOM 1203 O O . ALA A 1 160 ? 18.956 10.313 -27.141 1.00 51.19 160 ALA A O 1
ATOM 1204 N N . LEU A 1 161 ? 19.422 11.727 -25.448 1.00 49.41 161 LEU A N 1
ATOM 1205 C CA . LEU A 1 161 ? 18.121 11.659 -24.779 1.00 49.41 161 LEU A CA 1
ATOM 1206 C C . LEU A 1 161 ? 17.002 12.268 -25.627 1.00 49.41 161 LEU A C 1
ATOM 1208 O O . LEU A 1 161 ? 15.930 11.677 -25.755 1.00 49.41 161 LEU A O 1
ATOM 1212 N N . SER A 1 162 ? 17.246 13.435 -26.229 1.00 55.53 162 SER A N 1
ATOM 1213 C CA . SER A 1 162 ? 16.270 14.075 -27.114 1.00 55.53 162 SER A CA 1
ATOM 1214 C C . SER A 1 162 ? 16.026 13.244 -28.373 1.00 55.53 162 SER A C 1
ATOM 1216 O O . SER A 1 162 ? 14.872 13.046 -28.741 1.00 55.53 162 SER A O 1
ATOM 1218 N N . ALA A 1 163 ? 17.080 12.675 -28.967 1.00 56.81 163 ALA A N 1
ATOM 1219 C CA . ALA A 1 163 ? 16.967 11.826 -30.150 1.00 56.81 163 ALA A CA 1
ATOM 1220 C C . ALA A 1 163 ? 16.157 10.545 -29.884 1.00 56.81 163 ALA A C 1
ATOM 1222 O O . ALA A 1 163 ? 15.262 10.220 -30.664 1.00 56.81 163 ALA A O 1
ATOM 1223 N N . LEU A 1 164 ? 16.415 9.851 -28.768 1.00 59.25 164 LEU A N 1
ATOM 1224 C CA . LEU A 1 164 ? 15.662 8.651 -28.387 1.00 59.25 164 LEU A CA 1
ATOM 1225 C C . LEU A 1 164 ? 14.185 8.980 -28.127 1.00 59.25 164 LEU A C 1
ATOM 1227 O O . LEU A 1 164 ? 13.292 8.314 -28.651 1.00 59.25 164 LEU A O 1
ATOM 1231 N N . ARG A 1 165 ? 13.923 10.050 -27.368 1.00 54.09 165 ARG A N 1
ATOM 1232 C CA . ARG A 1 165 ? 12.564 10.510 -27.059 1.00 54.09 165 ARG A CA 1
ATOM 1233 C C . ARG A 1 165 ? 11.791 10.912 -28.316 1.00 54.09 165 ARG A C 1
ATOM 1235 O O . ARG A 1 165 ? 10.624 10.553 -28.456 1.00 54.09 165 ARG A O 1
ATOM 1242 N N . ASP A 1 166 ? 12.420 11.641 -29.233 1.00 60.53 166 ASP A N 1
ATOM 1243 C CA . ASP A 1 166 ? 11.776 12.084 -30.472 1.00 60.53 166 ASP A CA 1
ATOM 1244 C C . ASP A 1 166 ? 11.541 10.922 -31.440 1.00 60.53 166 ASP A C 1
ATOM 1246 O O . ASP A 1 166 ? 10.521 10.898 -32.131 1.00 60.53 166 ASP A O 1
ATOM 1250 N N . GLN A 1 167 ? 12.438 9.935 -31.467 1.00 58.91 167 GLN A N 1
ATOM 1251 C CA . GLN A 1 167 ? 12.272 8.729 -32.274 1.00 58.91 167 GLN A CA 1
ATOM 1252 C C . GLN A 1 167 ? 11.093 7.876 -31.777 1.00 58.91 167 GLN A C 1
ATOM 1254 O O . GLN A 1 167 ? 10.282 7.432 -32.591 1.00 58.91 167 GLN A O 1
ATOM 1259 N N . LEU A 1 168 ? 10.937 7.718 -30.457 1.00 57.22 168 LEU A N 1
ATOM 1260 C CA . LEU A 1 168 ? 9.793 7.023 -29.852 1.00 57.22 168 LEU A CA 1
ATOM 1261 C C . LEU A 1 168 ? 8.476 7.784 -30.083 1.00 57.22 168 LEU A C 1
ATOM 1263 O O . LEU A 1 168 ? 7.473 7.194 -30.481 1.00 57.22 168 LEU A O 1
ATOM 1267 N N . ARG A 1 169 ? 8.484 9.116 -29.931 1.00 54.06 169 ARG A N 1
ATOM 1268 C CA . ARG A 1 169 ? 7.297 9.962 -30.155 1.00 54.06 169 ARG A CA 1
ATOM 1269 C C . ARG A 1 169 ? 6.795 9.955 -31.596 1.00 54.06 169 ARG A C 1
ATOM 1271 O O . ARG A 1 169 ? 5.587 10.039 -31.798 1.00 54.06 169 ARG A O 1
ATOM 1278 N N . ARG A 1 170 ? 7.691 9.888 -32.587 1.00 53.97 170 ARG A N 1
ATOM 1279 C CA . ARG A 1 170 ? 7.300 9.846 -34.008 1.00 53.97 170 ARG A CA 1
ATOM 1280 C C . ARG A 1 170 ? 6.669 8.512 -34.405 1.00 53.97 170 ARG A C 1
ATOM 1282 O O . ARG A 1 170 ? 5.814 8.509 -35.276 1.00 53.97 170 ARG A O 1
ATOM 1289 N N . ARG A 1 171 ? 7.073 7.406 -33.773 1.00 47.72 171 ARG A N 1
ATOM 1290 C CA . ARG A 1 171 ? 6.622 6.043 -34.109 1.00 47.72 171 ARG A CA 1
ATOM 1291 C C . ARG A 1 171 ? 5.345 5.610 -33.385 1.00 47.72 171 ARG A C 1
ATOM 1293 O O . ARG A 1 171 ? 4.674 4.717 -33.869 1.00 47.72 171 ARG A O 1
ATOM 1300 N N . LEU A 1 172 ? 5.008 6.236 -32.254 1.00 43.44 172 LEU A N 1
ATOM 1301 C CA . LEU A 1 172 ? 3.767 5.969 -31.508 1.00 43.44 172 LEU A CA 1
ATOM 1302 C C . LEU A 1 172 ? 2.561 6.803 -31.988 1.00 43.44 172 LEU A C 1
ATOM 1304 O O . LEU A 1 172 ? 1.455 6.606 -31.497 1.00 43.44 172 LEU A O 1
ATOM 1308 N N . ARG A 1 173 ? 2.766 7.766 -32.901 1.00 44.16 173 ARG A N 1
ATOM 1309 C CA . ARG A 1 173 ? 1.695 8.588 -33.508 1.00 44.16 173 ARG A CA 1
ATOM 1310 C C . ARG A 1 173 ? 1.333 8.182 -34.941 1.00 44.16 173 ARG A C 1
ATOM 1312 O O . ARG A 1 173 ? 0.438 8.796 -35.513 1.00 44.16 173 ARG A O 1
ATOM 1319 N N . SER A 1 174 ? 2.051 7.220 -35.515 1.00 40.00 174 SER A N 1
ATOM 1320 C CA . SER A 1 174 ? 1.775 6.604 -36.819 1.00 40.00 174 SER A CA 1
ATOM 1321 C C . SER A 1 174 ? 1.128 5.250 -36.612 1.00 40.00 174 SER A C 1
ATOM 1323 O O . SER A 1 174 ? 0.163 4.949 -37.337 1.00 40.00 174 SER A O 1
#

Foldseek 3Di:
DDPVVVLQVVCVVVVHGSVVVVVVVVVVLVPDDDPRVVVVVVVVVPDPDDVVVVVVVVVVVVVVVVVVVVVVVVVVVLVVLLVVQAQKWWAAPQRWIWHRHVQWIWTDDDPDTATGGVVLCVVVSVCVVVVNNCVLGVTHTDRDDDDDDDDDDDDHPPVVSVVVVVSSVVRVVD

pLDDT: mean 70.4, std 14.64, range [35.84, 91.25]

Secondary structure (DSSP, 8-state):
--HHHHHHHHHHHTTS-HHHHHHHHHHHHHH--HHHHHHHHHHHHTSS--HHHHHHHHHHHHHHHHHHHHHHHHHHHHHHHHHHHTT-EEE-TTS-EEEEETTEEEEEETTEEEEEEGGG-HHHHHHHHTT-HHHHH-PEEEPPPS----PPP----HHHHHHHHHHHHHHS--

Organism: NCBI:txid2026199